Protein AF-A0A9W9WDN9-F1 (afdb_monomer_lite)

Sequence (128 aa):
MDIIEPTILQTALNRLFHIHQVRACSCFDRTQDAILVLSFAFRESRNEWKDLIEKSGGRWVLAYLDVSVDELRRRVRARNQLAVKDGDSAFFVTDEILESFIAGFERPIGEGEVVLRLHNELNTGTDL

InterPro domains:
  IPR027417 P-loop containing nucleoside triphosphate hydrolase [G3DSA:3.40.50.300] (8-126)

Organism: NCBI:txid1303715

Radius of gyration: 17.13 Å; chains: 1; bounding box: 46×35×55 Å

Foldseek 3Di:
DDDPDPVVLQQLVLQQPPDAFKFADDDDDRDDTDTDRGPPQDPVVVVVRCVVRVVVVHHIAGEDEDDDLVVVVVSLVVLLPDPDADSNSPDNADPVNSVVSVVSGDDPDPVNHDYHYDDPPPPPPPDD

Secondary structure (DSSP, 8-state):
-----HHHHHHHHHHHS----EEE--SSSS---EEE-----SHHHHHHHHHHHHHTT--EEEEEE---HHHHHHHHHHHHT-SS--TTT-S---HHHHHHHHHH-----SSSEEEE------------

Structure (mmCIF, N/CA/C/O backbone):
data_AF-A0A9W9WDN9-F1
#
_entry.id   AF-A0A9W9WDN9-F1
#
loop_
_atom_site.group_PDB
_atom_site.id
_atom_site.type_symbol
_atom_site.label_atom_id
_atom_site.label_alt_id
_atom_site.label_comp_id
_atom_site.label_asym_id
_atom_site.label_entity_id
_atom_site.label_seq_id
_atom_site.pdbx_PDB_ins_code
_atom_site.Cartn_x
_atom_site.Cartn_y
_atom_site.Cartn_z
_atom_site.occupancy
_atom_site.B_iso_or_equiv
_atom_site.auth_seq_id
_atom_site.auth_comp_id
_atom_site.auth_asym_id
_atom_site.auth_atom_id
_atom_site.pdbx_PDB_model_num
ATOM 1 N N . MET A 1 1 ? 25.931 12.375 -5.819 1.00 33.19 1 MET A N 1
ATOM 2 C CA . MET A 1 1 ? 25.150 11.124 -5.919 1.00 33.19 1 MET A CA 1
ATOM 3 C C . MET A 1 1 ? 24.177 11.215 -4.776 1.00 33.19 1 MET A C 1
ATOM 5 O O . MET A 1 1 ? 24.507 10.827 -3.664 1.00 33.19 1 MET A O 1
ATOM 9 N N . ASP A 1 2 ? 23.086 11.928 -5.022 1.00 33.81 2 ASP A N 1
ATOM 10 C CA . ASP A 1 2 ? 22.209 12.372 -3.950 1.00 33.81 2 ASP A CA 1
ATOM 11 C C . ASP A 1 2 ? 21.268 11.227 -3.617 1.00 33.81 2 ASP A C 1
ATOM 13 O O . ASP A 1 2 ? 20.502 10.756 -4.458 1.00 33.81 2 ASP A O 1
ATOM 17 N N . ILE A 1 3 ? 21.422 10.725 -2.396 1.00 34.66 3 ILE A N 1
ATOM 18 C CA . ILE A 1 3 ? 20.544 9.733 -1.796 1.00 34.66 3 ILE A CA 1
ATOM 19 C C . ILE A 1 3 ? 19.166 10.390 -1.742 1.00 34.66 3 ILE A C 1
ATOM 21 O O . ILE A 1 3 ? 18.955 11.337 -0.987 1.00 34.66 3 ILE A O 1
ATOM 25 N N . ILE A 1 4 ? 18.250 9.943 -2.600 1.00 36.75 4 ILE A N 1
ATOM 26 C CA . ILE A 1 4 ? 16.868 10.409 -2.567 1.00 36.75 4 ILE A CA 1
ATOM 27 C C . ILE A 1 4 ? 16.278 9.942 -1.236 1.00 36.75 4 ILE A C 1
ATOM 29 O O . ILE A 1 4 ? 16.205 8.744 -0.971 1.00 36.75 4 ILE A O 1
ATOM 33 N N . GLU A 1 5 ? 15.888 10.909 -0.405 1.00 35.88 5 GLU A N 1
ATOM 34 C CA . GLU A 1 5 ? 15.121 10.720 0.828 1.00 35.88 5 GLU A CA 1
ATOM 35 C C . GLU A 1 5 ? 14.029 9.645 0.625 1.00 35.88 5 GLU A C 1
ATOM 37 O O . GLU A 1 5 ? 13.234 9.775 -0.317 1.00 35.88 5 GLU A O 1
ATOM 42 N N . PRO A 1 6 ? 13.943 8.604 1.481 1.00 43.19 6 PRO A N 1
ATOM 43 C CA . PRO A 1 6 ? 12.969 7.510 1.348 1.00 43.19 6 PRO A CA 1
ATOM 44 C C . PRO A 1 6 ? 11.528 8.007 1.148 1.00 43.19 6 PRO A C 1
ATOM 46 O O . PRO A 1 6 ? 10.738 7.431 0.404 1.00 43.19 6 PRO A O 1
ATOM 49 N N . THR A 1 7 ? 11.220 9.154 1.746 1.00 40.34 7 THR A N 1
ATOM 50 C CA . THR A 1 7 ? 9.955 9.889 1.701 1.00 40.34 7 THR A CA 1
ATOM 51 C C . THR A 1 7 ? 9.595 10.417 0.301 1.00 40.34 7 THR A C 1
ATOM 53 O O . THR A 1 7 ? 8.424 10.418 -0.097 1.00 40.34 7 THR A O 1
ATOM 56 N N . ILE A 1 8 ? 10.590 10.830 -0.492 1.00 40.78 8 ILE A N 1
ATOM 57 C CA . ILE A 1 8 ? 10.412 11.329 -1.867 1.00 40.78 8 ILE A CA 1
ATOM 58 C C . ILE A 1 8 ? 10.180 10.158 -2.828 1.00 40.78 8 ILE A C 1
ATOM 60 O O . ILE A 1 8 ? 9.291 10.228 -3.679 1.00 40.78 8 ILE A O 1
ATOM 64 N N . LEU A 1 9 ? 10.906 9.051 -2.644 1.00 41.50 9 LEU A N 1
ATOM 65 C CA . LEU A 1 9 ? 10.716 7.821 -3.418 1.00 41.50 9 LEU A CA 1
ATOM 66 C C . LEU A 1 9 ? 9.337 7.195 -3.140 1.00 41.50 9 LEU A C 1
ATOM 68 O O . LEU A 1 9 ? 8.642 6.779 -4.068 1.00 41.50 9 LEU A O 1
ATOM 72 N N . GLN A 1 10 ? 8.890 7.231 -1.881 1.00 42.28 10 GLN A N 1
ATOM 73 C CA . GLN A 1 10 ? 7.553 6.810 -1.468 1.00 42.28 10 GLN A CA 1
ATOM 74 C C . GLN A 1 10 ? 6.460 7.639 -2.159 1.00 42.28 10 GLN A C 1
ATOM 76 O O . GLN A 1 10 ? 5.526 7.081 -2.729 1.00 42.28 10 GLN A O 1
ATOM 81 N N . THR A 1 11 ? 6.602 8.966 -2.188 1.00 39.53 11 THR A N 1
ATOM 82 C CA . THR A 1 11 ? 5.649 9.873 -2.855 1.00 39.53 11 THR A CA 1
ATOM 83 C C . THR A 1 11 ? 5.608 9.664 -4.375 1.00 39.53 11 THR A C 1
ATOM 85 O O . THR A 1 11 ? 4.535 9.725 -4.977 1.00 39.53 11 THR A O 1
ATOM 88 N N . ALA A 1 12 ? 6.756 9.369 -4.990 1.00 38.88 12 ALA A N 1
ATOM 89 C CA . ALA A 1 12 ? 6.891 9.087 -6.418 1.00 38.88 12 ALA A CA 1
ATOM 90 C C . ALA A 1 12 ? 6.257 7.745 -6.833 1.00 38.88 12 ALA A C 1
ATOM 92 O O . ALA A 1 12 ? 5.576 7.664 -7.857 1.00 38.88 12 ALA A O 1
ATOM 93 N N . LEU A 1 13 ? 6.421 6.696 -6.023 1.00 45.75 13 LEU A N 1
ATOM 94 C CA . LEU A 1 13 ? 5.860 5.368 -6.297 1.00 45.75 13 LEU A CA 1
ATOM 95 C C . LEU A 1 13 ? 4.372 5.262 -5.955 1.00 45.75 13 LEU A C 1
ATOM 97 O O . LEU A 1 13 ? 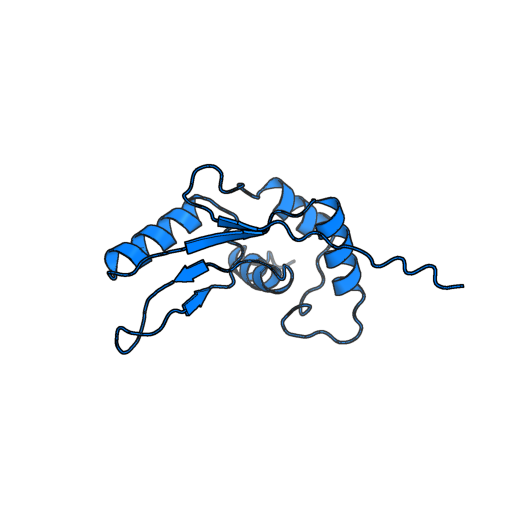3.655 4.526 -6.632 1.00 45.75 13 LEU A O 1
ATOM 101 N N . ASN A 1 14 ? 3.882 6.063 -5.002 1.00 45.91 14 ASN A N 1
ATOM 102 C CA . ASN A 1 14 ? 2.459 6.162 -4.648 1.00 45.91 14 ASN A CA 1
ATOM 103 C C . ASN A 1 14 ? 1.549 6.536 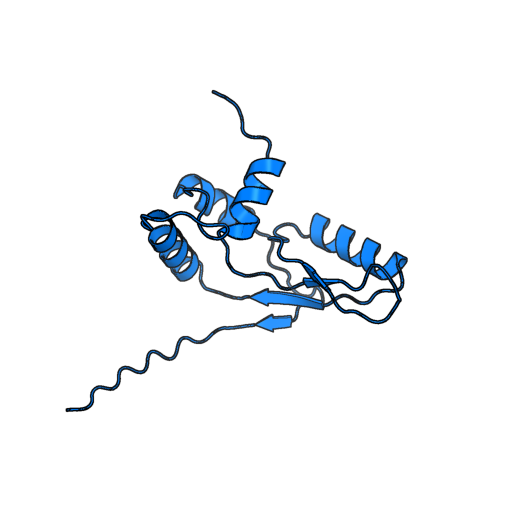-5.832 1.00 45.91 14 ASN A C 1
ATOM 105 O O . ASN A 1 14 ? 0.350 6.289 -5.763 1.00 45.91 14 ASN A O 1
ATOM 109 N N . ARG A 1 15 ? 2.094 7.129 -6.903 1.00 44.97 15 ARG A N 1
ATOM 110 C CA . ARG A 1 15 ? 1.327 7.492 -8.107 1.00 44.97 15 ARG A CA 1
ATOM 111 C C . ARG A 1 15 ? 1.581 6.568 -9.302 1.00 44.97 15 ARG A C 1
ATOM 113 O O . ARG A 1 15 ? 0.705 6.409 -10.144 1.00 44.97 15 ARG A O 1
ATOM 120 N N . LEU A 1 16 ? 2.734 5.889 -9.347 1.00 37.53 16 LEU A N 1
ATOM 121 C CA . LEU A 1 16 ? 3.052 4.914 -10.399 1.00 37.53 16 LEU A CA 1
ATOM 122 C C . LEU A 1 16 ? 2.329 3.575 -10.200 1.00 37.53 16 LEU A C 1
ATOM 124 O O . LEU A 1 16 ? 1.989 2.886 -11.169 1.00 37.53 16 LEU A O 1
ATOM 128 N N . PHE A 1 17 ? 2.058 3.200 -8.949 1.00 37.88 17 PHE A N 1
ATOM 129 C CA . PHE A 1 17 ? 1.178 2.088 -8.616 1.00 37.88 17 PHE A CA 1
ATOM 130 C C . PHE A 1 17 ? -0.246 2.602 -8.524 1.00 37.88 17 PHE A C 1
ATOM 132 O O . PHE A 1 17 ? -0.764 2.893 -7.459 1.00 37.88 17 PHE A O 1
ATOM 139 N N . HIS A 1 18 ? -0.876 2.721 -9.683 1.00 39.69 18 HIS A N 1
ATOM 140 C CA . HIS A 1 18 ? -2.314 2.892 -9.798 1.00 39.69 18 HIS A CA 1
ATOM 141 C C . HIS A 1 18 ? -2.998 1.718 -9.095 1.00 39.69 18 HIS A C 1
ATOM 143 O O . HIS A 1 18 ? -3.119 0.650 -9.693 1.00 39.69 18 HIS A O 1
ATOM 149 N N . ILE A 1 19 ? -3.299 1.904 -7.812 1.00 38.62 19 ILE A N 1
ATOM 150 C CA . ILE A 1 19 ? -4.020 1.061 -6.863 1.00 38.62 19 ILE A CA 1
ATOM 151 C C . ILE A 1 19 ? -4.003 1.836 -5.517 1.00 38.62 19 ILE A C 1
ATOM 153 O O . ILE A 1 19 ? -3.263 2.798 -5.391 1.00 38.62 19 ILE A O 1
ATOM 157 N N . HIS A 1 20 ? -4.810 1.443 -4.529 1.00 42.69 20 HIS A N 1
ATOM 158 C CA . HIS A 1 20 ? -4.915 1.989 -3.162 1.00 42.69 20 HIS A CA 1
ATOM 159 C C . HIS A 1 20 ? -6.076 2.972 -2.974 1.00 42.69 20 HIS A C 1
ATOM 161 O O . HIS A 1 20 ? -5.973 4.174 -3.188 1.00 42.69 20 HIS A O 1
ATOM 167 N N . GLN A 1 21 ? -7.208 2.416 -2.539 1.00 30.62 21 GLN A N 1
ATOM 168 C CA . GLN A 1 21 ? -8.284 3.178 -1.923 1.00 30.62 21 GLN A CA 1
ATOM 169 C C . GLN A 1 21 ? -8.239 2.897 -0.423 1.00 30.62 21 GLN A C 1
ATOM 171 O O . GLN A 1 21 ? -8.529 1.786 0.015 1.00 30.62 21 GLN A O 1
ATOM 176 N N . VAL A 1 22 ? -7.903 3.898 0.378 1.00 39.41 22 VAL A N 1
ATOM 177 C CA . VAL A 1 22 ? -8.308 3.905 1.784 1.00 39.41 22 VAL A CA 1
ATOM 178 C C . VAL A 1 22 ? -9.378 4.964 1.928 1.00 39.41 22 VAL A C 1
ATOM 180 O O . VAL A 1 22 ? -9.127 6.128 1.629 1.00 39.41 22 VAL A O 1
ATOM 183 N N . ARG A 1 23 ? -10.586 4.579 2.353 1.00 38.09 23 ARG A N 1
ATOM 184 C CA . ARG A 1 23 ? -11.570 5.586 2.761 1.00 38.09 23 ARG A CA 1
ATOM 185 C C . ARG A 1 23 ? -11.097 6.158 4.090 1.00 38.09 23 ARG A C 1
ATOM 187 O O . ARG A 1 23 ? -11.038 5.412 5.066 1.00 38.09 23 ARG A O 1
ATOM 194 N N . ALA A 1 24 ? -10.756 7.439 4.123 1.00 41.62 24 ALA A N 1
ATOM 195 C CA . ALA A 1 24 ? -10.535 8.171 5.362 1.00 41.62 24 ALA A CA 1
ATOM 196 C C . ALA A 1 24 ? -11.610 9.246 5.475 1.00 41.62 24 ALA A C 1
ATOM 198 O O . ALA A 1 24 ? -11.842 10.016 4.548 1.00 41.62 24 ALA A O 1
ATOM 199 N N . CYS A 1 25 ? -12.287 9.287 6.612 1.00 41.44 25 CYS A N 1
ATOM 200 C CA . CYS A 1 25 ? -13.277 10.308 6.899 1.00 41.44 25 CYS A CA 1
ATOM 201 C C . CYS A 1 25 ? -12.623 11.357 7.804 1.00 41.44 25 CYS A C 1
ATOM 203 O O . CYS A 1 25 ? -12.626 11.188 9.019 1.00 41.44 25 CYS A O 1
ATOM 205 N N . SER A 1 26 ? -12.020 12.401 7.223 1.00 38.66 26 SER A N 1
ATOM 206 C CA . SER A 1 26 ? -11.769 13.668 7.930 1.00 38.66 26 SER A CA 1
ATOM 207 C C . SER A 1 26 ? -11.360 14.794 6.969 1.00 38.66 26 SER A C 1
ATOM 209 O O . SER A 1 26 ? -10.246 14.790 6.446 1.00 38.66 26 SER A O 1
ATOM 211 N N . CYS A 1 27 ? -12.250 15.767 6.750 1.00 39.62 27 CYS A N 1
ATOM 212 C CA . CYS A 1 27 ? -12.124 17.153 7.238 1.00 39.62 27 CYS A CA 1
ATOM 213 C C . CYS A 1 27 ? -13.098 18.096 6.499 1.00 39.62 27 CYS A C 1
ATOM 215 O O . CYS A 1 27 ? -13.236 18.022 5.285 1.00 39.62 27 CYS A O 1
ATOM 217 N N . PHE A 1 28 ? -13.687 19.022 7.271 1.00 42.75 28 PHE A N 1
ATOM 218 C CA . PHE A 1 28 ? -14.655 20.076 6.916 1.00 42.75 28 PHE A CA 1
ATOM 219 C C . PHE A 1 28 ? -16.108 19.605 6.688 1.00 42.75 28 PHE A C 1
ATOM 221 O O . PHE A 1 28 ? -16.465 19.039 5.667 1.00 42.75 28 PHE A O 1
ATOM 228 N N . ASP A 1 29 ? -16.943 19.856 7.704 1.00 41.56 29 ASP A N 1
ATOM 229 C CA . ASP A 1 29 ? -18.392 19.595 7.751 1.00 41.56 29 ASP A CA 1
ATOM 230 C C . ASP A 1 29 ? -18.840 18.122 7.603 1.00 41.56 29 ASP A C 1
ATOM 232 O O . ASP A 1 29 ? -19.508 17.754 6.646 1.00 41.56 29 ASP A O 1
ATOM 236 N N . ARG A 1 30 ? -18.435 17.275 8.570 1.00 48.84 30 ARG A N 1
ATOM 237 C CA . ARG A 1 30 ? -18.999 15.972 9.042 1.00 48.84 30 ARG A CA 1
ATOM 238 C C . ARG A 1 30 ? -19.714 14.987 8.079 1.00 48.84 30 ARG A C 1
ATOM 240 O O . ARG A 1 30 ? -20.303 14.027 8.568 1.00 48.84 30 ARG A O 1
ATOM 247 N N . THR A 1 31 ? -19.662 15.138 6.760 1.00 55.25 31 THR A N 1
ATOM 248 C CA . THR A 1 31 ? -20.540 14.397 5.830 1.00 55.25 31 THR A CA 1
ATOM 249 C C . THR A 1 31 ? -19.856 13.855 4.577 1.00 55.25 31 THR A C 1
ATOM 251 O O . THR A 1 31 ? -20.509 13.154 3.808 1.00 55.25 31 THR A O 1
ATOM 254 N N . GLN A 1 32 ? -18.565 14.122 4.357 1.00 67.62 32 GLN A N 1
ATOM 255 C CA . GLN A 1 32 ? -17.878 13.692 3.136 1.00 67.62 32 GLN A CA 1
ATOM 256 C C . GLN A 1 32 ? -16.850 12.588 3.402 1.00 67.62 32 GLN A C 1
ATOM 258 O O . GLN A 1 32 ? -15.935 12.746 4.211 1.00 67.62 32 GLN A O 1
ATOM 263 N N . ASP A 1 33 ? -17.004 11.479 2.679 1.00 79.25 33 ASP A N 1
ATOM 264 C CA . ASP A 1 33 ? -15.993 10.429 2.567 1.00 79.25 33 ASP A CA 1
ATOM 265 C C . ASP A 1 33 ? -14.813 10.938 1.720 1.00 79.25 33 ASP A C 1
ATOM 267 O O . ASP A 1 33 ? -15.029 11.499 0.645 1.00 79.25 33 ASP A O 1
ATOM 271 N N . ALA A 1 34 ? -13.571 10.674 2.136 1.00 80.12 34 ALA A N 1
ATOM 272 C CA . ALA A 1 34 ? -12.387 10.903 1.305 1.00 80.12 34 ALA A CA 1
ATOM 273 C C . ALA A 1 34 ? -11.696 9.583 0.945 1.00 80.12 34 ALA A C 1
ATOM 275 O O . ALA A 1 34 ? -11.789 8.599 1.679 1.00 80.12 34 ALA A O 1
ATOM 276 N N . ILE A 1 35 ? -10.985 9.566 -0.185 1.00 81.94 35 ILE A N 1
ATOM 277 C CA . ILE A 1 35 ? -10.150 8.441 -0.623 1.00 81.94 35 ILE A CA 1
ATOM 278 C C . ILE A 1 35 ? -8.687 8.880 -0.579 1.00 81.94 35 ILE A C 1
ATOM 280 O O . ILE A 1 35 ? -8.299 9.829 -1.258 1.00 81.94 35 ILE A O 1
ATOM 284 N N . LEU A 1 36 ? -7.874 8.168 0.196 1.00 80.62 36 LEU A N 1
ATOM 285 C CA . LEU A 1 36 ? -6.426 8.332 0.244 1.00 80.62 36 LEU A CA 1
ATOM 286 C C . LEU A 1 36 ? -5.775 7.315 -0.687 1.00 80.62 36 LEU A C 1
ATOM 288 O O . LEU A 1 36 ? -5.941 6.105 -0.511 1.00 80.62 36 LEU A O 1
ATOM 292 N N . VAL A 1 37 ? -5.011 7.837 -1.648 1.00 77.56 37 VAL A N 1
ATOM 293 C CA . VAL A 1 37 ? -4.210 7.062 -2.600 1.00 77.56 37 VAL A CA 1
ATOM 294 C C . VAL A 1 37 ? -2.744 7.157 -2.183 1.00 77.56 37 VAL A C 1
ATOM 296 O O . VAL A 1 37 ? -2.023 8.079 -2.562 1.00 77.56 37 VAL A O 1
ATOM 299 N N . LEU A 1 38 ? -2.335 6.229 -1.320 1.00 79.81 38 LEU A N 1
ATOM 300 C CA . LEU A 1 38 ? -0.969 6.047 -0.818 1.00 79.81 38 LEU A CA 1
ATOM 301 C C . LEU A 1 38 ? -0.654 4.548 -0.840 1.00 79.81 38 LEU A C 1
ATOM 303 O O . LEU A 1 38 ? -1.575 3.747 -0.700 1.00 79.81 38 LEU A O 1
ATOM 307 N N . SER A 1 39 ? 0.616 4.142 -0.962 1.00 78.75 39 SER A N 1
ATOM 308 C CA . SER A 1 39 ? 0.941 2.711 -1.086 1.00 78.75 39 SER A CA 1
ATOM 309 C C . SER A 1 39 ? 0.520 1.878 0.123 1.00 78.75 39 SER A C 1
ATOM 311 O O . SER A 1 39 ? 0.229 0.691 -0.020 1.00 78.75 39 SER A O 1
ATOM 313 N N . PHE A 1 40 ? 0.537 2.481 1.320 1.00 88.06 40 PHE A N 1
ATOM 314 C CA . PHE A 1 40 ? 0.297 1.792 2.588 1.00 88.06 40 PHE A CA 1
ATOM 315 C C . PHE A 1 40 ? 1.078 0.470 2.702 1.00 88.06 40 PHE A C 1
ATOM 317 O O . PHE A 1 40 ? 0.561 -0.525 3.211 1.00 88.06 40 PHE A O 1
ATOM 324 N N . ALA A 1 41 ? 2.320 0.459 2.198 1.00 86.94 41 ALA A N 1
ATOM 325 C CA . ALA A 1 41 ? 3.147 -0.742 2.087 1.00 86.94 41 ALA A CA 1
ATOM 326 C C . ALA A 1 41 ? 3.494 -1.368 3.444 1.00 86.94 41 ALA A C 1
ATOM 328 O O . ALA A 1 41 ? 3.549 -2.591 3.548 1.00 86.94 41 ALA A O 1
ATOM 329 N N . PHE A 1 42 ? 3.668 -0.535 4.471 1.00 89.12 42 PHE A N 1
ATOM 330 C CA . PHE A 1 42 ? 4.062 -0.960 5.809 1.00 89.12 42 PHE A CA 1
ATOM 331 C C . PHE A 1 42 ? 2.865 -0.977 6.758 1.00 89.12 42 PHE A C 1
ATOM 333 O O . PHE A 1 42 ? 2.046 -0.050 6.790 1.00 89.12 42 PHE A O 1
ATOM 340 N N . ARG A 1 43 ? 2.775 -2.036 7.559 1.00 93.81 43 ARG A N 1
ATOM 341 C CA . ARG A 1 43 ? 1.746 -2.250 8.573 1.00 93.81 43 ARG A CA 1
ATOM 342 C C . ARG A 1 43 ? 1.772 -1.166 9.639 1.00 93.81 43 ARG A C 1
ATOM 344 O O . ARG A 1 43 ? 0.707 -0.742 10.075 1.00 93.81 43 ARG A O 1
ATOM 351 N N . GLU A 1 44 ? 2.957 -0.702 10.026 1.00 93.69 44 GLU A N 1
ATOM 352 C CA . GLU A 1 44 ? 3.113 0.406 10.973 1.00 93.69 44 GLU A CA 1
ATOM 353 C C . GLU A 1 44 ? 2.372 1.653 10.478 1.00 93.69 44 GLU A C 1
ATOM 355 O O . GLU A 1 44 ? 1.453 2.119 11.148 1.00 93.69 44 GLU A O 1
ATOM 360 N N . SER A 1 45 ? 2.639 2.092 9.244 1.00 89.06 45 SER A N 1
ATOM 361 C CA . SER A 1 45 ? 1.937 3.230 8.646 1.00 89.06 45 SER A CA 1
ATOM 362 C C . SER A 1 45 ? 0.426 2.995 8.549 1.00 89.06 45 SER A C 1
ATOM 364 O O . SER A 1 45 ? -0.362 3.898 8.816 1.00 89.06 45 SER A O 1
ATOM 366 N N . ARG A 1 46 ? -0.027 1.782 8.199 1.00 94.19 46 ARG A N 1
ATOM 367 C CA . ARG A 1 46 ? -1.470 1.474 8.199 1.00 94.19 46 ARG A CA 1
ATOM 368 C C . ARG A 1 46 ? -2.085 1.638 9.586 1.00 94.19 46 ARG A C 1
ATOM 370 O O . ARG A 1 46 ? -3.177 2.190 9.688 1.00 94.19 46 ARG A O 1
ATOM 377 N N . ASN A 1 47 ? -1.408 1.177 10.633 1.00 95.31 47 ASN A N 1
ATOM 378 C CA . ASN A 1 47 ? -1.890 1.294 12.006 1.00 95.31 47 ASN A CA 1
ATOM 379 C C . ASN A 1 47 ? -1.947 2.755 12.466 1.00 95.31 47 ASN A C 1
ATOM 381 O O . ASN A 1 47 ? -2.959 3.156 13.034 1.00 95.31 47 ASN A O 1
ATOM 385 N N . GLU A 1 48 ? -0.920 3.556 12.168 1.00 91.50 48 GLU A N 1
ATOM 386 C CA . GLU A 1 48 ? -0.899 4.995 12.470 1.00 91.50 48 GLU A CA 1
ATOM 387 C C . GLU A 1 48 ? -2.090 5.725 11.840 1.00 91.50 48 GLU A C 1
ATOM 389 O O . GLU A 1 48 ? -2.777 6.508 12.497 1.00 91.50 48 GLU A O 1
ATOM 394 N N . TRP A 1 49 ? -2.382 5.435 10.571 1.00 91.88 49 TRP A N 1
ATOM 395 C CA . TRP A 1 49 ? -3.504 6.053 9.870 1.00 91.88 49 TRP A CA 1
ATOM 396 C C . TRP A 1 49 ? -4.864 5.577 10.383 1.00 91.88 49 TRP A C 1
ATOM 398 O O . TRP A 1 49 ? -5.771 6.398 10.517 1.00 91.88 49 TRP A O 1
ATOM 408 N N . LYS A 1 50 ? -5.023 4.284 10.698 1.00 91.56 50 LYS A N 1
ATOM 409 C CA . LYS A 1 50 ? -6.253 3.763 11.322 1.00 91.56 50 LYS A CA 1
ATOM 410 C C . LYS A 1 50 ? -6.525 4.467 12.655 1.00 91.56 50 LYS A C 1
ATOM 412 O O . LYS A 1 50 ? -7.628 4.970 12.850 1.00 91.56 50 LYS A O 1
ATOM 417 N N . ASP A 1 51 ? -5.507 4.582 13.506 1.00 91.00 51 ASP A N 1
ATOM 418 C CA . ASP A 1 51 ? -5.589 5.258 14.806 1.00 91.00 51 ASP A CA 1
ATOM 419 C C . ASP A 1 51 ? -5.925 6.754 14.661 1.00 91.00 51 ASP A C 1
ATOM 421 O O . ASP A 1 51 ? -6.809 7.264 15.350 1.00 91.00 51 ASP A O 1
ATOM 425 N N . LEU A 1 52 ? -5.300 7.460 13.711 1.00 87.50 52 LEU A N 1
ATOM 426 C CA . LEU A 1 52 ? -5.608 8.866 13.427 1.00 87.50 52 LEU A CA 1
ATOM 427 C C . LEU A 1 52 ? -7.068 9.072 12.984 1.00 87.50 52 LEU A C 1
ATOM 429 O O . LEU A 1 52 ? -7.734 10.007 13.444 1.00 87.50 52 LEU A O 1
ATOM 433 N N . ILE A 1 53 ? -7.570 8.206 12.098 1.00 84.81 53 ILE A N 1
ATOM 434 C CA . ILE A 1 53 ? -8.953 8.259 11.603 1.00 84.81 53 ILE A CA 1
ATOM 435 C C . ILE A 1 53 ? -9.933 7.997 12.753 1.00 84.81 53 ILE A C 1
ATOM 437 O O . ILE A 1 53 ? -10.886 8.759 12.925 1.00 84.81 53 ILE A O 1
ATOM 441 N N . GLU A 1 54 ? -9.686 6.968 13.566 1.00 87.56 54 GLU A N 1
ATOM 442 C CA . GLU A 1 54 ? -10.541 6.605 14.702 1.00 87.56 54 GLU A CA 1
ATOM 443 C C . GLU A 1 54 ? -10.562 7.697 15.783 1.00 87.56 54 GLU A C 1
ATOM 445 O O . GLU A 1 54 ? -11.639 8.091 16.235 1.00 87.56 54 GLU A O 1
ATOM 450 N N . LYS A 1 55 ? -9.405 8.276 16.139 1.00 84.44 55 LYS A N 1
ATOM 451 C CA . LYS A 1 55 ? -9.300 9.408 17.085 1.00 84.44 55 LYS A CA 1
ATOM 452 C C . LYS A 1 55 ? -10.047 10.655 16.621 1.00 84.44 55 LYS A C 1
ATOM 454 O O . LYS A 1 55 ? -10.491 11.450 17.447 1.00 84.44 55 LYS A O 1
ATOM 459 N N . SER A 1 56 ? -10.212 10.812 15.312 1.00 83.75 56 SER A N 1
ATOM 460 C CA . SER A 1 56 ? -10.978 11.905 14.708 1.00 83.75 56 SER A CA 1
ATOM 461 C C . SER A 1 56 ? -12.488 11.618 14.645 1.00 83.75 56 SER A C 1
ATOM 463 O O . SER A 1 56 ? -13.248 12.440 14.134 1.00 83.75 56 SER A O 1
ATOM 465 N N . GLY A 1 57 ? -12.941 10.464 15.153 1.00 84.00 57 GLY A N 1
ATOM 466 C CA . GLY A 1 57 ? -14.332 10.004 15.079 1.00 84.00 57 GLY A CA 1
ATOM 467 C C . GLY A 1 57 ? -14.724 9.439 13.710 1.00 84.00 57 GLY A C 1
ATOM 468 O O . GLY A 1 57 ? -15.910 9.248 13.432 1.00 84.00 57 GLY A O 1
ATOM 469 N N . GLY A 1 58 ? -13.743 9.202 12.838 1.00 83.81 58 GLY A N 1
ATOM 470 C CA . GLY A 1 58 ? -13.933 8.628 11.518 1.00 83.81 58 GLY A CA 1
ATOM 471 C C . GLY A 1 58 ? -14.007 7.103 11.548 1.00 83.81 58 GLY A C 1
ATOM 472 O O . GLY A 1 58 ? -13.697 6.441 12.536 1.00 83.81 58 GLY A O 1
ATOM 473 N 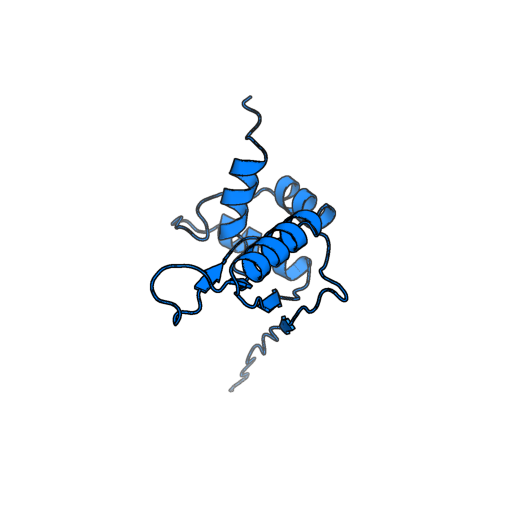N . ARG A 1 59 ? -14.400 6.532 10.411 1.00 87.56 59 ARG A N 1
ATOM 474 C CA . ARG A 1 59 ? -14.278 5.099 10.125 1.00 87.56 59 ARG A CA 1
ATOM 475 C C . ARG A 1 59 ? -13.355 4.933 8.932 1.00 87.56 59 ARG A C 1
ATOM 477 O O . ARG A 1 59 ? -13.369 5.776 8.034 1.00 87.56 59 ARG A O 1
ATOM 484 N N . TRP A 1 60 ? -12.593 3.850 8.913 1.00 90.81 60 TRP A N 1
ATOM 485 C CA . TRP A 1 60 ? -11.696 3.532 7.811 1.00 90.81 60 TRP A CA 1
ATOM 486 C C . TRP A 1 60 ? -12.189 2.312 7.031 1.00 90.81 60 TRP A C 1
ATOM 488 O O . TRP A 1 60 ? -12.870 1.435 7.561 1.00 90.81 60 TRP A O 1
ATOM 498 N N . VAL A 1 61 ? -11.824 2.264 5.752 1.00 92.44 61 VAL A N 1
ATOM 499 C CA . VAL A 1 61 ? -11.890 1.052 4.926 1.00 92.44 61 VAL A CA 1
ATOM 500 C C . VAL A 1 61 ? -10.529 0.880 4.280 1.00 92.44 61 VAL A C 1
ATOM 502 O O . VAL A 1 61 ? -10.089 1.770 3.554 1.00 92.44 61 VAL A O 1
ATOM 505 N N . LEU A 1 62 ? -9.877 -0.251 4.534 1.00 93.12 62 LEU A N 1
ATOM 506 C CA . LEU A 1 62 ? -8.607 -0.610 3.911 1.00 93.12 62 LEU A CA 1
ATOM 507 C C . LEU A 1 62 ? -8.894 -1.464 2.676 1.00 93.12 62 LEU A C 1
ATOM 509 O O . LEU A 1 62 ? -9.257 -2.624 2.827 1.00 93.12 62 LEU A O 1
ATOM 513 N N . ALA A 1 63 ? -8.751 -0.926 1.463 1.00 91.00 63 ALA A N 1
ATOM 514 C CA . ALA A 1 63 ? -8.878 -1.737 0.254 1.00 91.00 63 ALA A CA 1
ATOM 515 C C . ALA A 1 63 ? -7.506 -2.253 -0.198 1.00 91.00 63 ALA A C 1
ATOM 517 O O . ALA A 1 63 ? -6.602 -1.469 -0.504 1.00 91.00 63 ALA A O 1
ATOM 518 N N . TYR A 1 64 ? -7.364 -3.575 -0.285 1.00 91.50 64 TYR A N 1
ATOM 519 C CA . TYR A 1 64 ? -6.181 -4.233 -0.829 1.00 91.50 64 TYR A CA 1
ATOM 520 C C . TYR A 1 64 ? -6.474 -4.745 -2.237 1.00 91.50 64 TYR A C 1
ATOM 522 O O . TYR A 1 64 ? -7.325 -5.611 -2.425 1.00 91.50 64 TYR A O 1
ATOM 530 N N . LEU A 1 65 ? -5.776 -4.205 -3.237 1.00 89.00 65 LEU A N 1
ATOM 531 C CA . LEU A 1 65 ? -5.942 -4.637 -4.623 1.00 89.00 65 LEU A CA 1
ATOM 532 C C . LEU A 1 65 ? -4.926 -5.751 -4.905 1.00 89.00 65 LEU A C 1
ATOM 534 O O . LEU A 1 65 ? -3.742 -5.500 -5.131 1.00 89.00 65 LEU A O 1
ATOM 538 N N . ASP A 1 66 ? -5.402 -6.990 -4.821 1.00 89.69 66 ASP A N 1
ATOM 539 C CA . ASP A 1 66 ? -4.585 -8.197 -4.914 1.00 89.69 66 ASP A CA 1
ATOM 540 C C . ASP A 1 66 ? -4.345 -8.533 -6.387 1.00 89.69 66 ASP A C 1
ATOM 542 O O . ASP A 1 66 ? -5.249 -8.943 -7.121 1.00 89.69 66 ASP A O 1
ATOM 546 N N . VAL A 1 67 ? -3.110 -8.310 -6.824 1.00 89.12 67 VAL A N 1
ATOM 547 C CA . VAL A 1 67 ? -2.638 -8.548 -8.186 1.00 89.12 67 VAL A CA 1
ATOM 548 C C . VAL A 1 67 ? -1.318 -9.314 -8.135 1.00 89.12 67 VAL A C 1
ATOM 550 O O . VAL A 1 67 ? -0.545 -9.180 -7.183 1.00 89.12 67 VAL A O 1
ATOM 553 N N . SER A 1 68 ? -1.056 -10.146 -9.145 1.00 89.69 68 SER A N 1
ATOM 554 C CA . SER A 1 68 ? 0.197 -10.896 -9.211 1.00 89.69 68 SER A CA 1
ATOM 555 C C . SER A 1 68 ? 1.396 -9.964 -9.409 1.00 89.69 68 SER A C 1
ATOM 557 O O . SER A 1 68 ? 1.302 -8.907 -10.039 1.00 89.69 68 SER A O 1
ATOM 559 N N . VAL A 1 69 ? 2.555 -10.383 -8.899 1.00 90.12 69 VAL A N 1
ATOM 560 C CA . VAL A 1 69 ? 3.808 -9.631 -9.054 1.00 90.12 69 VAL A CA 1
ATOM 561 C C . VAL A 1 69 ? 4.186 -9.483 -10.532 1.00 90.12 69 VAL A C 1
ATOM 563 O O . VAL A 1 69 ? 4.644 -8.424 -10.954 1.00 90.12 69 VAL A O 1
ATOM 566 N N . ASP A 1 70 ? 3.929 -10.501 -11.352 1.00 92.12 70 ASP A N 1
ATOM 567 C CA . ASP A 1 70 ? 4.216 -10.436 -12.788 1.00 92.12 70 ASP A CA 1
ATOM 568 C C . ASP A 1 70 ? 3.363 -9.387 -13.507 1.00 92.12 70 ASP A C 1
ATOM 570 O O . ASP A 1 70 ? 3.859 -8.664 -14.374 1.00 92.12 70 ASP A O 1
ATOM 574 N N . GLU A 1 71 ? 2.104 -9.232 -13.100 1.00 90.38 71 GLU A N 1
ATOM 575 C CA . GLU A 1 71 ? 1.230 -8.188 -13.627 1.00 90.38 71 GLU A CA 1
ATOM 576 C C . GLU A 1 71 ? 1.676 -6.789 -13.164 1.00 90.38 71 GLU A C 1
ATOM 578 O O . GLU A 1 71 ? 1.646 -5.845 -13.959 1.00 90.38 71 GLU A O 1
ATOM 583 N N . LEU A 1 72 ? 2.179 -6.640 -11.930 1.00 89.31 72 LEU A N 1
ATOM 584 C CA . LEU A 1 72 ? 2.813 -5.390 -11.480 1.00 89.31 72 LEU A CA 1
ATOM 585 C C . LEU A 1 72 ? 4.028 -5.038 -12.347 1.00 89.31 72 LEU A C 1
ATOM 587 O O . LEU A 1 72 ? 4.095 -3.930 -12.886 1.00 89.31 72 LEU A O 1
ATOM 591 N N . ARG A 1 73 ? 4.945 -5.991 -12.558 1.00 92.12 73 ARG A N 1
ATOM 592 C CA . ARG A 1 73 ? 6.126 -5.817 -13.424 1.00 92.12 73 ARG A CA 1
ATOM 593 C C . ARG A 1 73 ? 5.739 -5.437 -14.847 1.00 92.12 73 ARG A C 1
ATOM 595 O O . ARG A 1 73 ? 6.381 -4.578 -15.452 1.00 92.12 73 ARG A O 1
ATOM 602 N N . ARG A 1 74 ? 4.695 -6.058 -15.401 1.00 92.31 74 ARG A N 1
ATOM 603 C CA . ARG A 1 74 ? 4.183 -5.732 -16.739 1.00 92.31 74 ARG A CA 1
ATOM 604 C C . ARG A 1 74 ? 3.690 -4.286 -16.807 1.00 92.31 74 ARG A C 1
ATOM 606 O O . ARG A 1 74 ? 4.067 -3.559 -17.725 1.00 92.31 74 ARG A O 1
ATOM 613 N N . ARG A 1 75 ? 2.882 -3.851 -15.833 1.00 90.00 75 ARG A N 1
ATOM 614 C CA . ARG A 1 75 ? 2.323 -2.488 -15.783 1.00 90.00 75 ARG A CA 1
ATOM 615 C C . ARG A 1 75 ? 3.399 -1.422 -15.608 1.00 90.00 75 ARG A C 1
ATOM 617 O O . ARG A 1 75 ? 3.353 -0.414 -16.305 1.00 90.00 75 ARG A O 1
ATOM 624 N N . VAL A 1 76 ? 4.372 -1.643 -14.724 1.00 90.06 76 VAL A N 1
ATOM 625 C CA . VAL A 1 76 ? 5.481 -0.697 -14.510 1.00 90.06 76 VAL A CA 1
ATOM 626 C C . VAL A 1 76 ? 6.311 -0.543 -15.781 1.00 90.06 76 VAL A C 1
ATOM 628 O O . VAL A 1 76 ? 6.548 0.581 -16.218 1.00 90.06 76 VAL A O 1
ATOM 631 N N . ARG A 1 77 ? 6.660 -1.651 -16.450 1.00 91.38 77 ARG A N 1
ATOM 632 C CA . ARG A 1 77 ? 7.370 -1.601 -17.737 1.00 91.38 77 ARG A CA 1
ATOM 633 C C . ARG A 1 77 ? 6.588 -0.835 -18.804 1.00 91.38 77 ARG A C 1
ATOM 635 O O . ARG A 1 77 ? 7.171 0.006 -19.482 1.00 91.38 77 ARG A O 1
ATOM 642 N N . ALA A 1 78 ? 5.277 -1.055 -18.903 1.00 89.50 78 ALA A N 1
ATOM 643 C CA . ALA A 1 78 ? 4.424 -0.305 -19.824 1.00 89.50 78 ALA A CA 1
ATOM 644 C C . ALA A 1 78 ? 4.401 1.204 -19.505 1.00 89.50 78 ALA A C 1
ATOM 646 O O . ALA A 1 78 ? 4.564 2.022 -20.406 1.00 89.50 78 ALA A O 1
ATOM 647 N N . ARG A 1 79 ? 4.274 1.594 -18.227 1.00 88.31 79 ARG A N 1
ATOM 648 C CA . ARG A 1 79 ? 4.303 3.012 -17.808 1.00 88.31 79 ARG A CA 1
ATOM 649 C C . ARG A 1 79 ? 5.656 3.677 -18.048 1.00 88.31 79 ARG A C 1
ATOM 651 O O . ARG A 1 79 ? 5.720 4.843 -18.441 1.00 88.31 79 ARG A O 1
ATOM 658 N N . ASN A 1 80 ? 6.747 2.941 -17.859 1.00 89.31 80 ASN A N 1
ATOM 659 C CA . ASN A 1 80 ? 8.091 3.436 -18.139 1.00 89.31 80 ASN A CA 1
ATOM 660 C C . ASN A 1 80 ? 8.271 3.814 -19.614 1.00 89.31 80 ASN A C 1
ATOM 662 O O . ASN A 1 80 ? 8.920 4.823 -19.886 1.00 89.31 80 ASN A O 1
ATOM 666 N N . GLN A 1 81 ? 7.647 3.068 -20.529 1.00 90.38 81 GLN A N 1
ATOM 667 C CA . GLN A 1 81 ? 7.712 3.280 -21.980 1.00 90.38 81 GLN A CA 1
ATOM 668 C C . GLN A 1 81 ? 6.843 4.440 -22.492 1.00 90.38 81 GLN A C 1
ATOM 670 O O . GLN A 1 81 ? 6.983 4.826 -23.651 1.00 90.38 81 GLN A O 1
ATOM 675 N N . LEU A 1 82 ? 5.952 5.005 -21.668 1.00 86.69 82 LEU A N 1
ATOM 676 C CA . LEU A 1 82 ? 5.104 6.123 -22.088 1.00 86.69 82 LEU A CA 1
ATOM 677 C C . LEU A 1 82 ? 5.952 7.347 -22.453 1.00 86.69 82 LEU A C 1
ATOM 679 O O . LEU A 1 82 ? 6.763 7.810 -21.650 1.00 86.69 82 LEU A O 1
ATOM 683 N N . ALA A 1 83 ? 5.732 7.874 -23.661 1.00 81.81 83 ALA A N 1
ATOM 684 C CA . ALA A 1 83 ? 6.429 9.054 -24.173 1.00 81.81 83 ALA A CA 1
ATOM 685 C C . ALA A 1 83 ? 5.980 10.350 -23.478 1.00 81.81 83 ALA A C 1
ATOM 687 O O . ALA A 1 83 ? 6.793 11.238 -23.235 1.00 81.81 83 ALA A O 1
ATOM 688 N N . VAL A 1 84 ? 4.692 10.446 -23.139 1.00 83.69 84 VAL A N 1
ATOM 689 C CA . VAL A 1 84 ? 4.137 11.541 -22.337 1.00 83.69 84 VAL A CA 1
ATOM 690 C C . VAL A 1 84 ? 4.066 11.074 -20.893 1.00 83.69 84 VAL A C 1
ATOM 692 O O . VAL A 1 84 ? 3.523 10.008 -20.612 1.00 83.69 84 VAL A O 1
ATOM 695 N N . LYS A 1 85 ? 4.644 11.865 -19.992 1.00 81.56 85 LYS A N 1
ATOM 696 C CA . LYS A 1 85 ? 4.656 11.594 -18.558 1.00 81.56 85 LYS A CA 1
ATOM 697 C C . LYS A 1 85 ? 3.608 12.477 -17.885 1.00 81.56 85 LYS A C 1
ATOM 699 O O . LYS A 1 85 ? 3.625 13.690 -18.078 1.00 81.56 85 LYS A O 1
ATOM 704 N N . ASP A 1 86 ? 2.719 11.876 -17.106 1.00 78.12 86 ASP A N 1
ATOM 705 C CA . ASP A 1 86 ? 1.717 12.576 -16.299 1.00 78.12 86 ASP A CA 1
ATOM 706 C C . ASP A 1 86 ? 1.858 12.217 -14.812 1.00 78.12 86 ASP A C 1
ATOM 708 O O . ASP A 1 86 ? 2.850 11.618 -14.402 1.00 78.12 86 ASP A O 1
ATOM 712 N N . GLY A 1 87 ? 0.878 12.596 -13.988 1.00 68.56 87 GLY A N 1
ATOM 713 C CA . GLY A 1 87 ? 0.892 12.302 -12.556 1.00 68.56 87 GLY A CA 1
ATOM 714 C C . GLY A 1 87 ? 1.022 10.812 -12.220 1.00 68.56 87 GLY A C 1
ATOM 715 O O . GLY A 1 87 ? 1.618 10.505 -11.191 1.00 68.56 87 GLY A O 1
ATOM 716 N N . ASP A 1 88 ? 0.544 9.918 -13.089 1.00 67.81 88 ASP A N 1
ATOM 717 C CA . ASP A 1 88 ? 0.522 8.464 -12.897 1.00 67.81 88 ASP A CA 1
ATOM 718 C C . ASP A 1 88 ? 1.743 7.758 -13.486 1.00 67.81 88 ASP A C 1
ATOM 720 O O . ASP A 1 88 ? 1.960 6.571 -13.243 1.00 67.81 88 ASP A O 1
ATOM 724 N N . SER A 1 89 ? 2.548 8.463 -14.279 1.00 74.56 89 SER A N 1
ATOM 725 C CA . SER A 1 89 ? 3.774 7.932 -14.869 1.00 74.56 89 SER A CA 1
ATOM 726 C C . SER A 1 89 ? 4.972 8.861 -14.719 1.00 74.56 89 SER A C 1
ATOM 728 O O . SER A 1 89 ? 5.934 8.709 -15.465 1.00 74.56 89 SER A O 1
ATOM 730 N N . ALA A 1 90 ? 4.919 9.828 -13.799 1.00 75.06 90 ALA A N 1
ATOM 731 C CA . ALA A 1 90 ? 5.883 10.929 -13.694 1.00 75.06 90 ALA A CA 1
ATOM 732 C C . ALA A 1 90 ? 7.334 10.458 -13.525 1.00 75.06 90 ALA A C 1
ATOM 734 O O . ALA A 1 90 ? 8.263 11.148 -13.940 1.00 75.06 90 ALA A O 1
ATOM 735 N N . PHE A 1 91 ? 7.523 9.274 -12.942 1.00 79.44 91 PHE A N 1
ATOM 736 C CA . PHE A 1 91 ? 8.830 8.725 -12.621 1.00 79.44 91 PHE A CA 1
ATOM 737 C C . PHE A 1 91 ? 9.105 7.447 -13.402 1.00 79.44 91 PHE A C 1
ATOM 739 O O . PHE A 1 91 ? 8.236 6.588 -13.563 1.00 79.44 91 PHE A O 1
ATOM 746 N N . PHE A 1 92 ? 10.345 7.321 -13.868 1.00 85.50 92 PHE A N 1
ATOM 747 C CA . PHE A 1 92 ? 10.865 6.059 -14.367 1.00 85.50 92 PHE A CA 1
ATOM 748 C C . PHE A 1 92 ? 11.250 5.181 -13.177 1.00 85.50 92 PHE A C 1
ATOM 750 O O . PHE A 1 92 ? 12.047 5.597 -12.337 1.00 85.50 92 PHE A O 1
ATOM 757 N N . VAL A 1 93 ? 10.701 3.972 -13.110 1.00 87.19 93 VAL A N 1
ATOM 758 C CA . VAL A 1 93 ? 10.983 3.028 -12.023 1.00 87.19 93 VAL A CA 1
ATOM 759 C C . VAL A 1 93 ? 11.792 1.869 -12.557 1.00 87.19 93 VAL A C 1
ATOM 761 O O . VAL A 1 93 ? 11.312 1.095 -13.380 1.00 87.19 93 VAL A O 1
ATOM 764 N N . THR A 1 94 ? 13.040 1.778 -12.112 1.00 91.06 94 THR A N 1
ATOM 765 C CA . THR A 1 94 ? 13.937 0.686 -12.491 1.00 91.06 94 THR A CA 1
ATOM 766 C C . THR A 1 94 ? 13.440 -0.639 -11.917 1.00 91.06 94 THR A C 1
ATOM 768 O O . THR A 1 94 ? 12.702 -0.662 -10.929 1.00 91.06 94 THR A O 1
ATOM 771 N N . ASP A 1 95 ? 13.884 -1.748 -12.511 1.00 90.75 95 ASP A N 1
ATOM 772 C CA . ASP A 1 95 ? 13.600 -3.079 -11.968 1.00 90.75 95 ASP A CA 1
ATOM 773 C C . ASP A 1 95 ? 14.132 -3.202 -10.529 1.00 90.75 95 ASP A C 1
ATOM 775 O O . ASP A 1 95 ? 13.434 -3.709 -9.664 1.00 90.75 95 ASP A O 1
ATOM 779 N N . GLU A 1 96 ? 15.310 -2.645 -10.230 1.00 93.06 96 GLU A N 1
ATOM 780 C CA . GLU A 1 96 ? 15.875 -2.630 -8.872 1.00 93.06 96 GLU A CA 1
ATOM 781 C C . GLU A 1 96 ? 14.958 -1.930 -7.855 1.00 93.06 96 GLU A C 1
ATOM 783 O O . GLU A 1 96 ? 14.669 -2.483 -6.792 1.00 93.06 96 GLU A O 1
ATOM 788 N N . ILE A 1 97 ? 14.447 -0.740 -8.196 1.00 89.31 97 ILE A N 1
ATOM 789 C CA . ILE A 1 97 ? 13.507 -0.012 -7.335 1.00 89.31 97 ILE A CA 1
ATOM 790 C C . ILE A 1 97 ? 12.230 -0.837 -7.159 1.00 89.31 97 ILE A C 1
ATOM 792 O O . ILE A 1 97 ? 11.780 -1.021 -6.029 1.00 89.31 97 ILE A O 1
ATOM 796 N N . LEU A 1 98 ? 11.662 -1.372 -8.242 1.00 90.88 98 LEU A N 1
ATOM 797 C CA . LEU A 1 98 ? 10.448 -2.184 -8.178 1.00 90.88 98 LEU A CA 1
ATOM 798 C C . LEU A 1 98 ? 10.627 -3.418 -7.280 1.00 90.88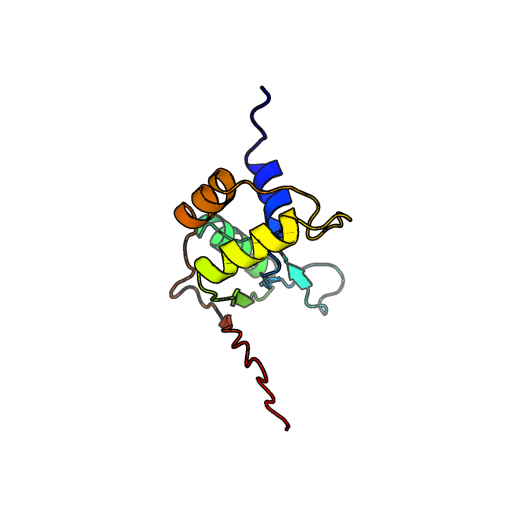 98 LEU A C 1
ATOM 800 O O . LEU A 1 98 ? 9.783 -3.672 -6.421 1.00 90.88 98 LEU A O 1
ATOM 804 N N . GLU A 1 99 ? 11.718 -4.165 -7.446 1.00 93.19 99 GLU A N 1
ATOM 805 C CA . GLU A 1 99 ? 11.979 -5.368 -6.653 1.00 93.19 99 GLU A CA 1
ATOM 806 C C . GLU A 1 99 ? 12.210 -5.035 -5.174 1.00 93.19 99 GLU A C 1
ATOM 808 O O . GLU A 1 99 ? 11.708 -5.757 -4.314 1.00 93.19 99 GLU A O 1
ATOM 813 N N . SER A 1 100 ? 12.865 -3.911 -4.851 1.00 90.56 100 SER A N 1
ATOM 814 C CA . SER A 1 100 ? 12.987 -3.458 -3.455 1.00 90.56 100 SER A CA 1
ATOM 815 C C . SE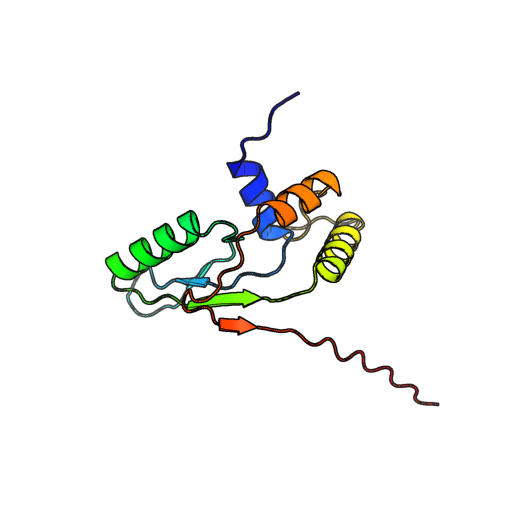R A 1 100 ? 11.619 -3.193 -2.808 1.00 90.56 100 SER A C 1
ATOM 817 O O . SER A 1 100 ? 11.384 -3.584 -1.664 1.00 90.56 100 SER A O 1
ATOM 819 N N . PHE A 1 101 ? 10.681 -2.612 -3.564 1.00 87.62 101 PHE A N 1
ATOM 820 C CA . PHE A 1 101 ? 9.320 -2.348 -3.098 1.00 87.62 101 PHE A CA 1
ATOM 821 C C . PHE A 1 101 ? 8.508 -3.631 -2.929 1.00 87.62 101 PHE A C 1
ATOM 823 O O . PHE A 1 101 ? 7.790 -3.767 -1.943 1.00 87.62 101 PHE A O 1
ATOM 830 N N . ILE A 1 102 ? 8.634 -4.583 -3.857 1.00 90.44 102 ILE A N 1
ATOM 831 C CA . ILE A 1 102 ? 7.979 -5.894 -3.752 1.00 90.44 102 ILE A CA 1
ATOM 832 C C . ILE A 1 102 ? 8.497 -6.651 -2.525 1.00 90.44 102 ILE A C 1
ATOM 834 O O . ILE A 1 102 ? 7.697 -7.212 -1.779 1.00 90.44 102 ILE A O 1
ATOM 838 N N . ALA A 1 103 ? 9.813 -6.653 -2.303 1.00 92.12 103 ALA A N 1
ATOM 839 C CA . ALA A 1 103 ? 10.439 -7.356 -1.188 1.00 92.12 103 ALA A CA 1
ATOM 840 C C . ALA A 1 103 ? 10.063 -6.759 0.177 1.00 92.12 103 ALA A C 1
ATOM 842 O O . ALA A 1 103 ? 9.901 -7.501 1.142 1.00 92.12 103 ALA A O 1
ATOM 843 N N . GLY A 1 104 ? 9.913 -5.433 0.258 1.00 89.75 104 GLY A N 1
ATOM 844 C CA . GLY A 1 104 ? 9.536 -4.730 1.485 1.00 89.75 104 GLY A CA 1
ATOM 845 C C . GLY A 1 104 ? 8.030 -4.652 1.757 1.00 89.75 104 GLY A C 1
ATOM 846 O O . GLY A 1 104 ? 7.639 -4.141 2.802 1.00 89.75 104 GLY A O 1
ATOM 847 N N . PHE A 1 105 ? 7.171 -5.105 0.839 1.00 92.69 105 PHE A N 1
ATOM 848 C CA . PHE A 1 105 ? 5.723 -4.945 0.975 1.00 92.69 105 PHE A CA 1
ATOM 849 C C . PHE A 1 105 ? 5.120 -5.912 2.002 1.00 92.69 105 PHE A C 1
ATOM 851 O O . PHE A 1 105 ? 5.125 -7.133 1.824 1.00 92.69 105 PHE A O 1
ATOM 858 N N . GLU A 1 106 ? 4.491 -5.366 3.041 1.00 93.69 106 GLU A N 1
ATOM 859 C CA . GLU A 1 106 ? 3.801 -6.141 4.067 1.00 93.69 106 GLU A CA 1
ATOM 860 C C . GLU A 1 106 ? 2.321 -6.293 3.706 1.00 93.69 106 GLU A C 1
ATOM 862 O O . GLU A 1 106 ? 1.508 -5.393 3.955 1.00 93.69 106 GLU A O 1
ATOM 867 N N . ARG A 1 107 ? 1.952 -7.448 3.131 1.00 93.75 107 ARG A N 1
ATOM 868 C CA . ARG A 1 107 ? 0.556 -7.770 2.783 1.00 93.75 107 ARG A CA 1
ATOM 869 C C . ARG A 1 107 ? -0.375 -7.564 3.996 1.00 93.75 107 ARG A C 1
ATOM 871 O O . ARG A 1 107 ? -0.095 -8.123 5.058 1.00 93.75 107 ARG A O 1
ATOM 878 N N . PRO A 1 108 ? -1.489 -6.821 3.852 1.00 93.94 108 PRO A N 1
ATOM 879 C CA . PRO A 1 108 ? -2.448 -6.637 4.935 1.00 93.94 108 PRO A CA 1
ATOM 880 C C . PRO A 1 108 ? -3.290 -7.905 5.069 1.00 93.94 108 PRO A C 1
ATOM 882 O O . PRO A 1 108 ? -4.245 -8.074 4.325 1.00 93.94 108 PRO A O 1
ATOM 885 N N . ILE A 1 109 ? -2.896 -8.826 5.949 1.00 94.50 109 ILE A N 1
ATOM 886 C CA . ILE A 1 109 ? -3.619 -10.084 6.188 1.00 94.50 109 ILE A CA 1
ATOM 887 C C . ILE A 1 109 ? -4.275 -10.009 7.563 1.00 94.50 109 ILE A C 1
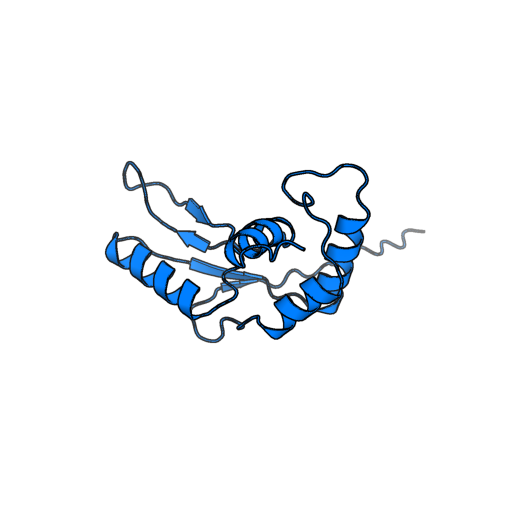ATOM 889 O O . ILE A 1 109 ? -3.577 -9.913 8.575 1.00 94.50 109 ILE A O 1
ATOM 893 N N . GLY A 1 110 ? -5.606 -10.100 7.609 1.00 95.75 110 GLY A N 1
ATOM 894 C CA . GLY A 1 110 ? -6.353 -10.101 8.873 1.00 95.75 110 GLY A CA 1
ATOM 895 C C . GLY A 1 110 ? -6.379 -8.732 9.557 1.00 95.75 110 GLY A C 1
ATOM 896 O O . GLY A 1 110 ? -6.468 -8.630 10.777 1.00 95.75 110 GLY A O 1
ATOM 897 N N . GLU A 1 111 ? -6.285 -7.673 8.765 1.00 95.38 111 GLU A N 1
ATOM 898 C CA . GLU A 1 111 ? -6.242 -6.279 9.185 1.00 95.38 111 GLU A CA 1
ATOM 899 C C . GLU A 1 111 ? -7.581 -5.551 9.027 1.00 95.38 111 GLU A C 1
ATOM 901 O O . GLU A 1 111 ? -7.629 -4.340 9.259 1.00 95.38 111 GLU A O 1
ATOM 906 N N . GLY A 1 112 ? -8.635 -6.270 8.629 1.00 93.12 112 GLY A N 1
ATOM 907 C CA . GLY A 1 112 ? -9.942 -5.718 8.258 1.00 93.12 112 GLY A CA 1
ATOM 908 C C . GLY A 1 112 ? -9.984 -5.210 6.814 1.00 93.12 112 GLY A C 1
ATOM 909 O O . GLY A 1 112 ? -10.784 -4.335 6.485 1.00 93.12 112 GLY A O 1
ATOM 910 N N . GLU A 1 113 ? -9.091 -5.715 5.964 1.00 93.31 113 GLU A N 1
ATOM 911 C CA . GLU A 1 113 ? -8.986 -5.357 4.559 1.00 93.31 113 GLU A CA 1
ATOM 912 C C . GLU A 1 113 ? -10.160 -5.882 3.720 1.00 93.31 113 GLU A C 1
ATOM 914 O O . GLU A 1 113 ? -10.617 -7.016 3.859 1.00 93.31 113 GLU A O 1
ATOM 919 N N . VAL A 1 114 ? -10.609 -5.060 2.777 1.00 93.69 114 VAL A N 1
ATOM 920 C CA . VAL A 1 114 ? -11.440 -5.487 1.654 1.00 93.69 114 VAL A CA 1
ATOM 921 C C . VAL A 1 114 ? -10.502 -5.862 0.517 1.00 93.69 114 VAL A C 1
ATOM 923 O O . VAL A 1 114 ? -9.852 -4.997 -0.074 1.00 93.69 114 VAL A O 1
ATOM 926 N N . VAL A 1 115 ? -10.421 -7.155 0.211 1.00 92.00 115 VAL A N 1
ATOM 927 C CA . VAL A 1 115 ? -9.586 -7.653 -0.886 1.00 92.00 115 VAL A CA 1
ATOM 928 C C . VAL A 1 115 ? -10.347 -7.537 -2.201 1.00 92.00 115 VAL A C 1
ATOM 930 O O . VAL A 1 115 ? -11.400 -8.146 -2.378 1.00 92.00 115 VAL A O 1
ATOM 933 N N . LEU A 1 116 ? -9.794 -6.785 -3.146 1.00 89.69 116 LEU A N 1
ATOM 934 C CA . LEU A 1 116 ? -10.337 -6.639 -4.489 1.00 89.69 116 LEU A CA 1
ATOM 935 C C . LEU A 1 116 ? -9.423 -7.359 -5.476 1.00 89.69 116 LEU A C 1
ATOM 937 O O . LEU A 1 116 ? -8.241 -7.038 -5.606 1.00 89.69 116 LEU A O 1
ATOM 941 N N . ARG A 1 117 ? -9.993 -8.330 -6.188 1.00 87.19 117 ARG A N 1
ATOM 942 C CA . ARG A 1 117 ? -9.321 -9.084 -7.246 1.00 87.19 117 ARG A CA 1
ATOM 943 C C . ARG A 1 117 ? -9.909 -8.658 -8.575 1.00 87.19 117 ARG A C 1
ATOM 945 O O . ARG A 1 117 ? -11.081 -8.902 -8.845 1.00 87.19 117 ARG A O 1
ATOM 952 N N . LEU A 1 118 ? -9.103 -7.986 -9.385 1.00 72.50 118 LEU A N 1
ATOM 953 C CA . LEU A 1 118 ? -9.509 -7.604 -10.731 1.00 72.50 118 LEU A CA 1
ATOM 954 C C . LEU A 1 118 ? -9.194 -8.767 -11.669 1.00 72.50 118 LEU A C 1
ATOM 956 O O . LEU A 1 118 ? -8.030 -9.046 -11.954 1.00 72.50 118 LEU A O 1
ATOM 960 N N . HIS A 1 119 ? -10.236 -9.447 -12.136 1.00 67.44 119 HIS A N 1
ATOM 961 C CA . HIS A 1 119 ? -10.118 -10.400 -13.228 1.00 67.44 119 HIS A CA 1
ATOM 962 C C . HIS A 1 119 ? -10.176 -9.624 -14.545 1.00 67.44 119 HIS A C 1
ATOM 964 O O . HIS A 1 119 ? -11.192 -9.014 -14.866 1.00 67.44 119 HIS A O 1
ATOM 970 N N . ASN A 1 120 ? -9.080 -9.632 -15.306 1.00 58.41 120 ASN A N 1
ATOM 971 C CA . ASN A 1 120 ? -9.138 -9.232 -16.706 1.00 58.41 120 ASN A CA 1
ATOM 972 C C . ASN A 1 120 ? -9.717 -10.410 -17.491 1.00 58.41 120 ASN A C 1
ATOM 974 O O . ASN A 1 120 ? -8.977 -11.304 -17.901 1.00 58.41 120 ASN A O 1
ATOM 978 N N . GLU A 1 121 ? -11.029 -10.421 -17.704 1.00 48.97 121 GLU A N 1
ATOM 979 C CA . GLU A 1 121 ? -11.590 -11.182 -18.816 1.00 48.97 121 GLU A CA 1
ATOM 980 C C . GLU A 1 121 ? -11.152 -10.474 -20.099 1.00 48.97 121 GLU A C 1
ATOM 982 O O . GLU A 1 121 ? -11.710 -9.458 -20.513 1.00 48.97 121 GLU A O 1
ATOM 987 N N . LEU A 1 122 ? -10.075 -10.967 -20.710 1.00 48.47 122 LEU A N 1
ATOM 988 C CA . LEU A 1 122 ? -9.809 -10.651 -22.102 1.00 48.47 122 LEU A CA 1
ATOM 989 C C . LEU A 1 122 ? -10.933 -11.317 -22.893 1.00 48.47 122 LEU A C 1
ATOM 991 O O . LEU A 1 122 ? -10.905 -12.533 -23.086 1.00 48.47 122 LEU A O 1
ATOM 995 N N . ASN A 1 123 ? -11.908 -10.525 -23.345 1.00 43.22 123 ASN A N 1
ATOM 996 C CA . ASN A 1 123 ? -12.758 -10.897 -24.470 1.00 43.22 123 ASN A CA 1
ATOM 997 C C . ASN A 1 123 ? -11.836 -11.162 -25.666 1.00 43.22 123 ASN A C 1
ATOM 999 O O . ASN A 1 123 ? -11.560 -10.288 -26.483 1.00 43.22 123 ASN A O 1
ATOM 1003 N N . THR A 1 124 ? -11.335 -12.390 -25.754 1.00 43.75 124 THR A N 1
ATOM 1004 C CA . THR A 1 124 ? -10.818 -12.980 -26.983 1.00 43.75 124 THR A CA 1
ATOM 1005 C C . THR A 1 124 ? -12.035 -13.375 -27.806 1.00 43.75 124 THR A C 1
ATOM 1007 O O . THR A 1 124 ? -12.330 -14.548 -28.013 1.00 43.75 124 THR A O 1
ATOM 1010 N N . GLY A 1 125 ? -12.789 -12.356 -28.226 1.00 40.34 125 GLY A N 1
ATOM 1011 C CA . GLY A 1 125 ? -13.790 -12.487 -29.268 1.00 40.34 125 GLY A CA 1
ATOM 1012 C C . GLY A 1 125 ? -13.061 -12.884 -30.540 1.00 40.34 125 GLY A C 1
ATOM 1013 O O . GLY A 1 125 ? -12.591 -12.038 -31.292 1.00 40.34 125 GLY A O 1
ATOM 1014 N N . THR A 1 126 ? -12.909 -14.191 -30.718 1.00 47.16 126 THR A N 1
ATOM 1015 C CA . THR A 1 126 ? -12.738 -14.803 -32.026 1.00 47.16 126 THR A CA 1
ATOM 1016 C C . THR A 1 126 ? -14.125 -14.777 -32.649 1.00 47.16 126 THR A C 1
ATOM 1018 O O . THR A 1 126 ? -14.847 -15.764 -32.572 1.00 47.16 126 THR A O 1
ATOM 1021 N N . ASP A 1 127 ? -14.521 -13.622 -33.177 1.00 44.88 127 ASP A N 1
ATOM 1022 C CA . ASP A 1 127 ? -15.607 -13.567 -34.146 1.00 44.88 127 ASP A CA 1
ATOM 1023 C C . ASP A 1 127 ? -14.974 -13.579 -35.540 1.00 44.88 127 ASP A C 1
ATOM 1025 O O . ASP A 1 127 ? -14.037 -12.831 -35.830 1.00 44.88 127 ASP A O 1
ATOM 1029 N N . LEU A 1 128 ? -15.455 -14.556 -36.305 1.00 40.50 128 LEU A N 1
ATOM 1030 C CA . LEU A 1 128 ? -15.031 -15.050 -37.614 1.00 40.50 128 LEU A CA 1
ATOM 1031 C C . LEU A 1 128 ? -14.981 -13.983 -38.716 1.00 40.50 128 LEU A C 1
ATOM 1033 O O . LEU A 1 128 ? -15.851 -13.084 -38.720 1.00 40.50 128 LEU A O 1
#

pLDDT: mean 73.14, std 22.12, range [30.62, 95.75]